Protein AF-A0A3D2IQA7-F1 (afdb_monomer)

Radius of gyration: 21.36 Å; Cα contacts (8 Å, |Δi|>4): 206; chains: 1; bounding box: 47×34×64 Å

Secondary structure (DSSP, 8-state):
--GGGSSTTHHHHHHHHHS-HHHHHHHHHHHHHHHHIIIIIHHHHHHHHHTSPPEEEEEEEEESS-SS--HHHHHHHHHHHHH---EEEEEE--TTTS-HHHHHHHHHHHHHHHTTEEEEEESS--HHHHTS---TTPEEEE--S-SS--S--GGGGTTSTTSPP--

Structure (mmCIF, N/CA/C/O backbone):
data_AF-A0A3D2IQA7-F1
#
_entry.id   AF-A0A3D2IQA7-F1
#
loop_
_atom_site.group_PDB
_atom_site.id
_atom_site.type_symbol
_atom_site.label_atom_id
_atom_site.label_alt_id
_atom_site.label_comp_id
_atom_site.label_asym_id
_atom_site.label_entity_id
_atom_site.label_seq_id
_atom_site.pdbx_PDB_ins_code
_atom_site.Cartn_x
_atom_site.Cartn_y
_atom_site.Cartn_z
_atom_site.occupancy
_atom_site.B_iso_or_equiv
_atom_site.auth_seq_id
_atom_site.auth_comp_id
_atom_site.auth_asym_id
_atom_site.auth_atom_id
_atom_site.pdbx_PDB_model_num
ATOM 1 N N . MET A 1 1 ? 34.517 -9.977 -44.249 1.00 42.88 1 MET A N 1
ATOM 2 C CA . MET A 1 1 ? 33.515 -9.442 -43.294 1.00 42.88 1 MET A CA 1
ATOM 3 C C . MET A 1 1 ? 32.135 -9.260 -43.962 1.00 42.88 1 MET A C 1
ATOM 5 O O . MET A 1 1 ? 31.585 -8.171 -43.942 1.00 42.88 1 MET A O 1
ATOM 9 N N . ASN A 1 2 ? 31.566 -10.303 -44.593 1.00 53.25 2 ASN A N 1
ATOM 10 C CA . ASN A 1 2 ? 30.267 -10.188 -45.295 1.00 53.25 2 ASN A CA 1
ATOM 11 C C . ASN A 1 2 ? 29.445 -11.499 -45.351 1.00 53.25 2 ASN A C 1
ATOM 13 O O . ASN A 1 2 ? 28.488 -11.605 -46.109 1.00 53.25 2 ASN A O 1
ATOM 17 N N . VAL A 1 3 ? 29.804 -12.505 -44.545 1.00 51.97 3 VAL A N 1
ATOM 18 C CA . VAL A 1 3 ? 29.211 -13.858 -44.622 1.00 51.97 3 VAL A CA 1
ATOM 19 C C . VAL A 1 3 ? 27.933 -13.990 -43.771 1.00 51.97 3 VAL A C 1
ATOM 21 O O . VAL A 1 3 ? 27.098 -14.846 -44.024 1.00 51.97 3 VAL A O 1
ATOM 24 N N . LEU A 1 4 ? 27.697 -13.076 -42.822 1.00 53.00 4 LEU A N 1
ATOM 25 C CA . LEU A 1 4 ? 26.551 -13.126 -41.897 1.00 53.00 4 LEU A CA 1
ATOM 26 C C . LEU A 1 4 ? 25.260 -12.465 -42.424 1.00 53.00 4 LEU A C 1
ATOM 28 O O . LEU A 1 4 ? 24.280 -12.364 -41.693 1.00 53.00 4 LEU A O 1
ATOM 32 N N . ARG A 1 5 ? 25.224 -11.985 -43.677 1.00 48.84 5 ARG A N 1
ATOM 33 C CA . ARG A 1 5 ? 24.037 -11.300 -44.236 1.00 48.84 5 ARG A CA 1
ATOM 34 C C . ARG A 1 5 ? 22.976 -12.239 -44.824 1.00 48.84 5 ARG A C 1
ATOM 36 O O . ARG A 1 5 ? 21.884 -11.765 -45.118 1.00 48.84 5 ARG A O 1
ATOM 43 N N . LYS A 1 6 ? 23.278 -13.531 -44.995 1.00 53.28 6 LYS A N 1
ATOM 44 C CA . LYS A 1 6 ? 22.409 -14.505 -45.686 1.00 53.28 6 LYS A CA 1
ATOM 45 C C . LYS A 1 6 ? 21.991 -15.706 -44.827 1.00 53.28 6 LYS A C 1
ATOM 47 O O . LYS A 1 6 ? 21.616 -16.735 -45.373 1.00 53.28 6 LYS A O 1
ATOM 52 N N . THR A 1 7 ? 22.057 -15.608 -43.502 1.00 58.22 7 THR A N 1
ATOM 53 C CA . THR A 1 7 ? 21.568 -16.670 -42.611 1.00 58.22 7 THR A CA 1
ATOM 54 C C . THR A 1 7 ? 20.183 -16.334 -42.043 1.00 58.22 7 THR A C 1
ATOM 56 O O . THR A 1 7 ? 19.923 -15.169 -41.724 1.00 58.22 7 THR A O 1
ATOM 59 N N . PRO A 1 8 ? 19.303 -17.337 -41.842 1.00 58.75 8 PRO A N 1
ATOM 60 C CA . PRO A 1 8 ? 17.987 -17.163 -41.204 1.00 58.75 8 PRO A CA 1
ATOM 61 C C . PRO A 1 8 ? 18.085 -16.628 -39.766 1.00 58.75 8 PRO A C 1
ATOM 63 O O . PRO A 1 8 ? 17.119 -16.130 -39.200 1.00 58.75 8 PRO A O 1
ATOM 66 N N . LEU A 1 9 ? 19.293 -16.633 -39.202 1.00 56.38 9 LEU A N 1
ATOM 67 C CA . LEU A 1 9 ? 19.629 -15.996 -37.940 1.00 56.38 9 LEU A CA 1
ATOM 68 C C . LEU A 1 9 ? 19.545 -14.464 -37.978 1.00 56.38 9 LEU A C 1
ATOM 70 O O . LEU A 1 9 ? 19.656 -13.860 -36.927 1.00 56.38 9 LEU A O 1
ATOM 74 N N . ARG A 1 10 ? 19.349 -13.792 -39.123 1.00 59.50 10 ARG A N 1
ATOM 75 C CA . ARG A 1 10 ? 19.308 -12.317 -39.183 1.00 59.50 10 ARG A CA 1
ATOM 76 C C . ARG A 1 10 ? 18.199 -11.718 -38.309 1.00 59.50 10 ARG A C 1
ATOM 78 O O . ARG A 1 10 ? 18.448 -10.716 -37.642 1.00 59.50 10 ARG A O 1
ATOM 85 N N . GLU A 1 11 ? 17.014 -12.327 -38.265 1.00 58.94 11 GLU A N 1
ATOM 86 C CA . GLU A 1 11 ? 15.911 -11.849 -37.414 1.00 58.94 11 GLU A CA 1
ATOM 87 C C . GLU A 1 11 ? 16.201 -12.007 -35.918 1.00 58.94 11 GLU A C 1
ATOM 89 O O . GLU A 1 11 ? 15.860 -11.136 -35.114 1.00 58.94 11 GLU A O 1
ATOM 94 N N . THR A 1 12 ? 16.888 -13.084 -35.535 1.00 58.47 12 THR A N 1
ATOM 95 C CA . THR A 1 12 ? 17.322 -13.308 -34.152 1.00 58.47 12 THR A CA 1
ATOM 96 C C . THR A 1 12 ? 18.571 -12.495 -33.809 1.00 58.47 12 THR A C 1
ATOM 98 O O . THR A 1 12 ? 18.711 -12.046 -32.676 1.00 58.47 12 THR A O 1
ATOM 101 N N . TRP A 1 13 ? 19.428 -12.185 -34.785 1.00 54.84 13 TRP A N 1
ATOM 102 C CA . TRP A 1 13 ? 20.654 -11.403 -34.609 1.00 54.84 13 TRP A CA 1
ATOM 103 C C . TRP A 1 13 ? 20.357 -9.967 -34.182 1.00 54.84 13 TRP A C 1
ATOM 105 O O . TRP A 1 13 ? 21.006 -9.449 -33.277 1.00 54.84 13 TRP A O 1
ATOM 115 N N . TRP A 1 14 ? 19.335 -9.329 -34.770 1.00 52.22 14 TRP A N 1
ATOM 116 C CA . TRP A 1 14 ? 18.887 -8.008 -34.319 1.00 52.22 14 TRP A CA 1
ATOM 117 C C . TRP A 1 14 ? 18.319 -8.050 -32.899 1.00 52.22 14 TRP A C 1
ATOM 119 O O . TRP A 1 14 ? 18.581 -7.120 -32.145 1.00 52.22 14 TRP A O 1
ATOM 129 N N . LYS A 1 15 ? 17.613 -9.122 -32.503 1.00 54.75 15 LYS A N 1
ATOM 130 C CA . LYS A 1 15 ? 17.103 -9.306 -31.129 1.00 54.75 15 LYS A CA 1
ATOM 131 C C . LYS A 1 15 ? 18.239 -9.488 -30.115 1.00 54.75 15 LYS A C 1
ATOM 133 O O . LYS A 1 15 ? 18.220 -8.844 -29.072 1.00 54.75 15 LYS A O 1
ATOM 138 N N . VAL A 1 16 ? 19.259 -10.276 -30.461 1.00 58.00 16 VAL A N 1
ATOM 139 C CA . VAL A 1 16 ? 20.463 -10.492 -29.636 1.00 58.00 16 VAL A CA 1
ATOM 140 C C . VAL A 1 16 ? 21.311 -9.217 -29.527 1.00 58.00 16 VAL A C 1
ATOM 142 O O . VAL A 1 16 ? 21.883 -8.949 -28.476 1.00 58.00 16 VAL A O 1
ATOM 145 N N . LYS A 1 17 ? 21.360 -8.392 -30.582 1.00 53.59 17 LYS A N 1
ATOM 146 C CA . LYS A 1 17 ? 22.143 -7.145 -30.616 1.00 53.59 17 LYS A CA 1
ATOM 147 C C . LYS A 1 17 ? 21.412 -5.927 -30.027 1.00 53.59 17 LYS A C 1
ATOM 149 O O . LYS A 1 17 ? 22.072 -4.948 -29.690 1.00 53.59 17 LYS A O 1
ATOM 154 N N . LYS A 1 18 ? 20.075 -5.958 -29.903 1.00 55.94 18 LYS A N 1
ATOM 155 C CA . LYS A 1 18 ? 19.269 -4.817 -29.411 1.00 55.94 18 LYS A CA 1
ATOM 156 C C . LYS A 1 18 ? 19.451 -4.538 -27.918 1.00 55.94 18 LYS A C 1
ATOM 158 O O . LYS A 1 18 ? 19.223 -3.413 -27.490 1.00 55.94 18 LYS A O 1
ATOM 163 N N . TYR A 1 19 ? 19.877 -5.533 -27.144 1.00 55.31 19 TYR A N 1
ATOM 164 C CA . TYR A 1 19 ? 20.189 -5.381 -25.728 1.00 55.31 19 TYR A CA 1
ATOM 165 C C . TYR A 1 19 ? 21.601 -5.904 -25.468 1.00 55.31 19 TYR A C 1
ATOM 167 O O . TYR A 1 19 ? 21.844 -7.083 -25.730 1.00 55.31 19 TYR A O 1
ATOM 175 N N . PRO A 1 20 ? 22.527 -5.085 -24.934 1.00 67.44 20 PRO A N 1
ATOM 176 C CA . PRO A 1 20 ? 23.816 -5.580 -24.466 1.00 67.44 20 PRO A CA 1
ATOM 177 C C . PRO A 1 20 ? 23.593 -6.797 -23.556 1.00 67.44 20 PRO A C 1
ATOM 179 O O . PRO A 1 20 ? 22.655 -6.752 -22.755 1.00 67.44 20 PRO A O 1
ATOM 182 N N . PRO A 1 21 ? 24.422 -7.856 -23.615 1.00 73.88 21 PRO A N 1
ATOM 183 C CA . PRO A 1 21 ? 24.268 -9.033 -22.753 1.00 73.88 21 PRO A CA 1
ATOM 184 C C . PRO A 1 21 ? 24.078 -8.657 -21.275 1.00 73.88 21 PRO A C 1
ATOM 186 O O . PRO A 1 21 ? 23.208 -9.188 -20.593 1.00 73.88 21 PRO A O 1
ATOM 189 N N . PHE A 1 22 ? 24.796 -7.627 -20.819 1.00 72.75 22 PHE A N 1
ATOM 190 C CA . PHE A 1 22 ? 24.658 -7.056 -19.482 1.00 72.75 22 PHE A CA 1
ATOM 191 C C . PHE A 1 22 ? 23.259 -6.486 -19.178 1.00 72.75 22 PHE A C 1
ATOM 193 O O . PHE A 1 22 ? 22.733 -6.679 -18.085 1.00 72.75 22 PHE A O 1
ATOM 200 N N . ALA A 1 23 ? 22.622 -5.803 -20.132 1.00 75.94 23 ALA A N 1
ATOM 201 C CA . ALA A 1 23 ? 21.278 -5.257 -19.949 1.00 75.94 23 ALA A CA 1
ATOM 202 C C . ALA A 1 23 ? 20.220 -6.367 -19.845 1.00 75.94 23 ALA A C 1
ATOM 204 O O . ALA A 1 23 ? 19.283 -6.236 -19.059 1.00 75.94 23 ALA A O 1
ATOM 205 N N . GLN A 1 24 ? 20.396 -7.463 -20.593 1.00 77.75 24 GLN A N 1
ATOM 206 C CA . GLN A 1 24 ? 19.525 -8.642 -20.513 1.00 77.75 24 GLN A CA 1
ATOM 207 C C . GLN A 1 24 ? 19.665 -9.336 -19.154 1.00 77.75 24 GLN A C 1
ATOM 209 O O . GLN A 1 24 ? 18.661 -9.625 -18.506 1.00 77.75 24 GLN A O 1
ATOM 214 N N . VAL A 1 25 ? 20.903 -9.518 -18.681 1.00 82.19 25 VAL A N 1
ATOM 215 C CA . VAL A 1 25 ? 21.186 -10.073 -17.348 1.00 82.19 25 VAL A CA 1
ATOM 216 C C . VAL A 1 25 ? 20.596 -9.187 -16.252 1.00 82.19 25 VAL A C 1
ATOM 218 O O . VAL A 1 25 ? 19.897 -9.688 -15.377 1.00 82.19 25 VAL A O 1
ATOM 221 N N . ARG A 1 26 ? 20.788 -7.863 -16.319 1.00 82.56 26 ARG A N 1
ATOM 222 C CA . ARG A 1 26 ? 20.211 -6.923 -15.345 1.00 82.56 26 ARG A CA 1
ATOM 223 C C . ARG A 1 26 ? 18.683 -6.973 -15.327 1.00 82.56 26 ARG A C 1
ATOM 225 O O . ARG A 1 26 ? 18.093 -6.925 -14.254 1.00 82.56 26 ARG A O 1
ATOM 232 N N . HIS A 1 27 ? 18.043 -7.071 -16.493 1.00 81.25 27 HIS A N 1
ATOM 233 C CA . HIS A 1 27 ? 16.591 -7.223 -16.587 1.00 81.25 27 HIS A CA 1
ATOM 234 C C . HIS A 1 27 ? 16.122 -8.533 -15.940 1.00 81.25 27 HIS A C 1
ATOM 236 O O . HIS A 1 27 ? 15.197 -8.523 -15.132 1.00 81.25 27 HIS A O 1
ATOM 242 N N . PHE A 1 28 ? 16.792 -9.647 -16.246 1.00 85.50 28 PHE A N 1
ATOM 243 C CA . PHE A 1 28 ? 16.491 -10.954 -15.664 1.00 85.50 28 PHE A CA 1
ATOM 244 C C . PHE A 1 28 ? 16.652 -10.962 -14.136 1.00 85.50 28 PHE A C 1
ATOM 246 O O . PHE A 1 28 ? 15.723 -11.338 -13.423 1.00 85.50 28 PHE A O 1
ATOM 253 N N . LEU A 1 29 ? 17.783 -10.464 -13.625 1.00 88.38 29 LEU A N 1
ATOM 254 C CA . LEU A 1 29 ? 18.028 -10.328 -12.186 1.00 88.38 29 LEU A CA 1
ATOM 255 C C . LEU A 1 29 ? 17.018 -9.386 -11.523 1.00 88.38 29 LEU A C 1
ATOM 257 O O . LEU A 1 29 ? 16.528 -9.673 -10.435 1.00 88.38 29 LEU A O 1
ATOM 261 N N . GLY A 1 30 ? 16.658 -8.290 -12.195 1.00 88.38 30 GLY A N 1
ATOM 262 C CA . GLY A 1 30 ? 15.613 -7.379 -11.740 1.00 88.38 30 GLY A CA 1
ATOM 263 C C . GLY A 1 30 ? 14.251 -8.063 -11.614 1.00 88.38 30 GLY A C 1
ATOM 264 O O . GLY A 1 30 ? 13.543 -7.809 -10.643 1.00 88.38 30 GLY A O 1
ATOM 265 N N . GLY A 1 31 ? 13.910 -8.956 -12.548 1.00 89.81 31 GLY A N 1
ATOM 266 C CA . GLY A 1 31 ? 12.698 -9.774 -12.490 1.00 89.81 31 GLY A CA 1
ATOM 267 C C . GLY A 1 31 ? 12.704 -10.761 -11.321 1.00 89.81 31 GLY A C 1
ATOM 268 O O . GLY A 1 31 ? 11.716 -10.840 -10.597 1.00 89.81 31 GLY A O 1
ATOM 269 N N . ILE A 1 32 ? 13.827 -11.450 -11.083 1.00 92.94 32 ILE A N 1
ATOM 270 C CA . ILE A 1 32 ? 13.991 -12.335 -9.915 1.00 92.94 32 ILE A CA 1
ATOM 271 C C . ILE A 1 32 ? 13.839 -11.545 -8.614 1.00 92.94 32 ILE A C 1
ATOM 273 O O . ILE A 1 32 ? 13.133 -11.986 -7.712 1.00 92.94 32 ILE A O 1
ATOM 277 N N . HIS A 1 33 ? 14.476 -10.375 -8.525 1.00 93.50 33 HIS A N 1
ATOM 278 C CA . HIS A 1 33 ? 14.374 -9.501 -7.359 1.00 93.50 33 HIS A CA 1
ATOM 279 C C . HIS A 1 33 ? 12.927 -9.098 -7.084 1.00 93.50 33 HIS A C 1
ATOM 281 O O . HIS A 1 33 ? 12.453 -9.273 -5.971 1.00 93.50 33 HIS A O 1
ATOM 287 N N . GLN A 1 34 ? 12.207 -8.608 -8.099 1.00 92.75 34 GLN A N 1
ATOM 288 C CA . GLN A 1 34 ? 10.797 -8.236 -7.948 1.00 92.75 34 GLN A CA 1
ATOM 289 C C . GLN A 1 34 ? 9.943 -9.429 -7.520 1.00 92.75 34 GLN A C 1
ATOM 291 O O . GLN A 1 34 ? 9.127 -9.283 -6.619 1.00 92.75 34 GLN A O 1
ATOM 296 N N . ARG A 1 35 ? 10.166 -10.609 -8.107 1.00 94.38 35 ARG A N 1
ATOM 297 C CA . ARG A 1 35 ? 9.451 -11.822 -7.712 1.00 94.38 35 ARG A CA 1
ATOM 298 C C . ARG A 1 35 ? 9.640 -12.124 -6.230 1.00 94.38 35 ARG A C 1
ATOM 300 O O . ARG A 1 35 ? 8.661 -12.171 -5.504 1.00 94.38 35 ARG A O 1
ATOM 307 N N . LYS A 1 36 ? 10.890 -12.231 -5.773 1.00 96.00 36 LYS A N 1
ATOM 308 C CA . LYS A 1 36 ? 11.199 -12.476 -4.356 1.00 96.00 36 LYS A CA 1
ATOM 309 C C . LYS A 1 36 ? 10.597 -11.413 -3.442 1.00 96.00 36 LYS A C 1
ATOM 311 O O . LYS A 1 36 ? 10.104 -11.725 -2.368 1.00 96.00 36 LYS A O 1
ATOM 316 N N . LEU A 1 37 ? 10.622 -10.155 -3.872 1.00 96.56 37 LEU A N 1
ATOM 317 C CA . LEU A 1 37 ? 10.078 -9.040 -3.107 1.00 96.56 37 LEU A CA 1
ATOM 318 C C . LEU A 1 37 ? 8.567 -9.193 -2.861 1.00 96.56 37 LEU A C 1
ATOM 320 O O . LEU A 1 37 ? 8.116 -9.076 -1.725 1.00 96.56 37 LEU A O 1
ATOM 324 N N . PHE A 1 38 ? 7.800 -9.453 -3.924 1.00 96.69 38 PHE A N 1
ATOM 325 C CA . PHE A 1 38 ? 6.336 -9.472 -3.877 1.00 96.69 38 PHE A CA 1
ATOM 326 C C . PHE A 1 38 ? 5.745 -10.842 -3.527 1.00 96.69 38 PHE A C 1
ATOM 328 O O . PHE A 1 38 ? 4.685 -10.885 -2.922 1.00 96.69 38 PHE A O 1
ATOM 335 N N . GLU A 1 39 ? 6.394 -11.949 -3.879 1.00 96.62 39 GLU A N 1
ATOM 336 C CA . GLU A 1 39 ? 5.869 -13.299 -3.619 1.00 96.62 39 GLU A CA 1
ATOM 337 C C . GLU A 1 39 ? 6.356 -13.878 -2.283 1.00 96.62 39 GLU A C 1
ATOM 339 O O . GLU A 1 39 ? 5.684 -14.740 -1.727 1.00 96.62 39 GLU A O 1
ATOM 344 N N . GLU A 1 40 ? 7.488 -13.401 -1.750 1.00 96.38 40 GLU A N 1
ATOM 345 C CA . GLU A 1 40 ? 8.081 -13.929 -0.512 1.00 96.38 40 GLU A CA 1
ATOM 346 C C . GLU A 1 40 ? 8.218 -12.828 0.551 1.00 96.38 40 GLU A C 1
ATOM 348 O O . GLU A 1 40 ? 7.560 -12.864 1.586 1.00 96.38 40 GLU A O 1
ATOM 353 N N . TRP A 1 41 ? 9.020 -11.788 0.296 1.00 97.56 41 TRP A N 1
ATOM 354 C CA . TRP A 1 41 ? 9.468 -10.878 1.357 1.00 97.56 41 TRP A CA 1
ATOM 355 C C . TRP A 1 41 ? 8.356 -10.021 1.975 1.00 97.56 41 TRP A C 1
ATOM 357 O O . TRP A 1 41 ? 8.246 -9.957 3.201 1.00 97.56 41 TRP A O 1
ATOM 367 N N . TYR A 1 42 ? 7.530 -9.352 1.163 1.00 98.31 42 TYR A N 1
ATOM 368 C CA . TYR A 1 42 ? 6.408 -8.569 1.691 1.00 98.31 42 TYR A CA 1
ATOM 369 C C . TYR A 1 42 ? 5.333 -9.439 2.351 1.00 98.31 42 TYR A C 1
ATOM 371 O O . TYR A 1 42 ? 4.948 -9.101 3.476 1.00 98.31 42 TYR A O 1
ATOM 379 N N . PRO A 1 43 ? 4.880 -10.553 1.737 1.00 98.00 43 PRO A N 1
ATOM 380 C CA . PRO A 1 43 ? 3.979 -11.489 2.403 1.00 98.00 43 PRO A CA 1
ATOM 381 C C . PRO A 1 43 ? 4.526 -12.019 3.732 1.00 98.00 43 PRO A C 1
ATOM 383 O O . PRO A 1 43 ? 3.792 -12.023 4.716 1.00 98.00 43 PRO A O 1
ATOM 386 N N . ASP A 1 44 ? 5.810 -12.383 3.806 1.00 97.50 44 ASP A N 1
ATOM 387 C CA . ASP A 1 44 ? 6.434 -12.892 5.034 1.00 97.50 44 ASP A CA 1
ATOM 388 C C . ASP A 1 44 ? 6.450 -11.848 6.156 1.00 97.50 44 ASP A C 1
ATOM 390 O O . ASP A 1 44 ? 6.201 -12.164 7.321 1.00 97.50 44 ASP A O 1
ATOM 394 N N . ILE A 1 45 ? 6.758 -10.590 5.827 1.00 97.81 45 ILE A N 1
ATOM 395 C CA . ILE A 1 45 ? 6.745 -9.493 6.803 1.00 97.81 45 ILE A CA 1
ATOM 396 C C . ILE A 1 45 ? 5.321 -9.226 7.293 1.00 97.81 45 ILE A C 1
ATOM 398 O O . ILE A 1 45 ? 5.109 -9.073 8.499 1.00 97.81 45 ILE A O 1
ATOM 402 N N . TYR A 1 46 ? 4.356 -9.200 6.371 1.00 98.38 46 TYR A N 1
ATOM 403 C CA . TYR A 1 46 ? 2.941 -9.054 6.696 1.00 98.38 46 TYR A CA 1
ATOM 404 C C . TYR A 1 46 ? 2.463 -10.183 7.612 1.00 98.38 46 TYR A C 1
ATOM 406 O O . TYR A 1 46 ? 1.888 -9.904 8.663 1.00 98.38 46 TYR A O 1
ATOM 414 N N . ALA A 1 47 ? 2.781 -11.437 7.274 1.00 97.00 47 ALA A N 1
ATOM 415 C CA . ALA A 1 47 ? 2.364 -12.629 8.010 1.00 97.00 47 ALA A CA 1
ATOM 416 C C . ALA A 1 47 ? 2.792 -12.600 9.486 1.00 97.00 47 ALA A C 1
ATOM 418 O O . ALA A 1 47 ? 2.043 -13.037 10.360 1.00 97.00 47 ALA A O 1
ATOM 419 N N . ARG A 1 48 ? 3.975 -12.040 9.782 1.00 94.88 48 ARG 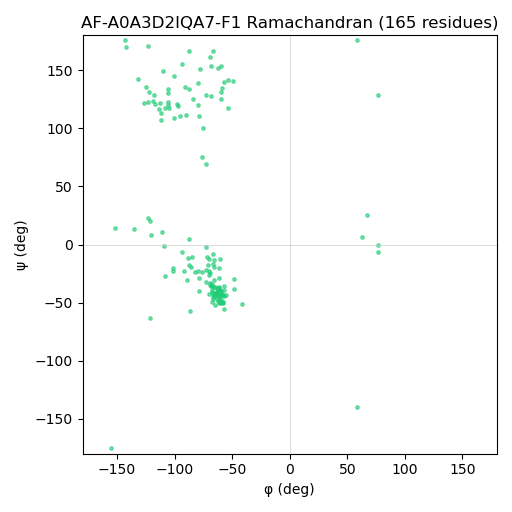A N 1
ATOM 420 C CA . ARG A 1 48 ? 4.474 -11.889 11.162 1.00 94.88 48 ARG A CA 1
ATOM 421 C C . ARG A 1 48 ? 3.638 -10.936 12.013 1.00 94.88 48 ARG A C 1
ATOM 423 O O . ARG A 1 48 ? 3.600 -11.113 13.222 1.00 94.88 48 ARG A O 1
ATOM 430 N N . HIS A 1 49 ? 3.015 -9.928 11.404 1.00 92.00 49 HIS A N 1
ATOM 431 C CA . HIS A 1 49 ? 2.206 -8.934 12.120 1.00 92.00 49 HIS A CA 1
ATOM 432 C C . HIS A 1 49 ? 0.705 -9.202 11.996 1.00 92.00 49 HIS A C 1
ATOM 434 O O . HIS A 1 49 ? -0.065 -8.793 12.858 1.00 92.00 49 HIS A O 1
ATOM 440 N N . SER A 1 50 ? 0.262 -9.928 10.969 1.00 94.62 50 SER A N 1
ATOM 441 C CA . SER A 1 50 ? -1.143 -10.316 10.819 1.00 94.62 50 SER A CA 1
ATOM 442 C C . SER A 1 50 ? -1.593 -11.391 11.808 1.00 94.62 50 SER A C 1
ATOM 444 O O . SER A 1 50 ? -2.793 -11.639 11.919 1.00 94.62 50 SER A O 1
ATOM 446 N N . SER A 1 51 ? -0.660 -12.018 12.536 1.00 92.12 51 SER A N 1
ATOM 447 C CA . SER A 1 51 ? -0.969 -12.865 13.693 1.00 92.12 51 SER A CA 1
ATOM 448 C C . SER A 1 51 ? -1.448 -12.071 14.911 1.00 92.12 51 SER A C 1
ATOM 450 O O . SER A 1 51 ? -2.033 -12.651 15.823 1.00 92.12 51 SER A O 1
ATOM 452 N N . GLU A 1 52 ? -1.204 -10.759 14.950 1.00 94.50 52 GLU A N 1
ATOM 453 C CA . GLU A 1 52 ? -1.726 -9.888 15.999 1.00 94.50 52 GLU A CA 1
ATOM 454 C C . GLU A 1 52 ? -3.207 -9.548 15.748 1.00 94.50 52 GLU A C 1
ATOM 456 O O . GLU A 1 52 ? -3.641 -9.463 14.589 1.00 94.50 52 GLU A O 1
ATOM 461 N N . PRO A 1 53 ? -4.002 -9.299 16.806 1.00 97.06 53 PRO A N 1
ATOM 462 C CA . PRO A 1 53 ? -5.367 -8.810 16.652 1.00 97.06 53 PRO A CA 1
ATOM 463 C C . PRO A 1 53 ? -5.426 -7.544 15.792 1.00 97.06 53 PRO A C 1
ATOM 465 O O . PRO A 1 53 ? -4.565 -6.672 15.888 1.00 97.06 53 PRO A O 1
ATOM 468 N N . VAL A 1 54 ? -6.455 -7.433 14.950 1.00 97.94 54 VAL A N 1
ATOM 469 C CA . VAL A 1 54 ? -6.724 -6.203 14.192 1.00 97.94 54 VAL A CA 1
ATOM 470 C C . VAL A 1 5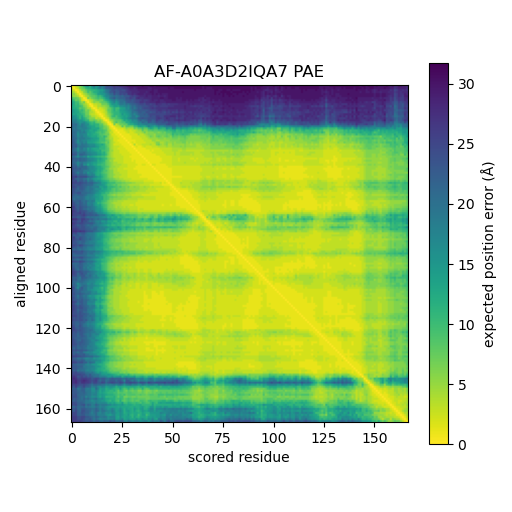4 ? -6.950 -5.056 15.179 1.00 97.94 54 VAL A C 1
ATOM 472 O O . VAL A 1 54 ? -7.848 -5.145 16.016 1.00 97.94 54 VAL A O 1
ATOM 475 N N . ASP A 1 55 ? -6.196 -3.967 15.052 1.00 98.00 55 ASP A N 1
ATOM 476 C CA . ASP A 1 55 ? -6.461 -2.733 15.786 1.00 98.00 55 ASP A CA 1
ATOM 477 C C . ASP A 1 55 ? -7.616 -1.978 15.102 1.00 98.00 55 ASP A C 1
ATOM 479 O O . ASP A 1 55 ? -7.422 -1.443 14.001 1.00 98.00 55 ASP A O 1
ATOM 483 N N . PRO A 1 56 ? -8.810 -1.897 15.729 1.00 97.88 56 PRO A N 1
ATOM 484 C CA . PRO A 1 56 ? -9.991 -1.278 15.131 1.00 97.88 56 PRO A CA 1
ATOM 485 C C . PRO A 1 56 ? -9.847 0.232 14.895 1.00 97.88 56 PRO A C 1
ATOM 487 O O . PRO A 1 56 ? -10.663 0.801 14.168 1.00 97.88 56 PRO A O 1
ATOM 490 N N . TYR A 1 57 ? -8.837 0.878 15.481 1.00 98.06 57 TYR A N 1
ATOM 491 C CA . TYR A 1 57 ? -8.595 2.316 15.383 1.00 98.06 57 TYR A CA 1
ATOM 492 C C . TYR A 1 57 ? -7.375 2.667 14.529 1.00 98.06 57 TYR A C 1
ATOM 494 O O . TYR A 1 57 ? -7.088 3.849 14.321 1.00 98.06 57 TYR A O 1
ATOM 502 N N . LYS A 1 58 ? -6.664 1.673 13.992 1.00 98.44 58 LYS A N 1
ATOM 503 C CA . LYS A 1 58 ? -5.502 1.910 13.139 1.00 98.44 58 LYS A CA 1
ATOM 504 C C . LYS A 1 58 ? -5.900 2.155 11.687 1.00 98.44 58 LYS A C 1
ATOM 506 O O . LYS A 1 58 ? -6.560 1.326 11.050 1.00 98.44 58 LYS A O 1
ATOM 511 N N . VAL A 1 59 ? -5.435 3.284 11.159 1.00 98.44 59 VAL A N 1
ATOM 512 C CA . VAL A 1 59 ? -5.608 3.703 9.766 1.00 98.44 59 VAL A CA 1
ATOM 513 C C . VAL A 1 59 ? -4.239 3.830 9.108 1.00 98.44 59 VAL A C 1
ATOM 515 O O . VAL A 1 59 ? -3.404 4.610 9.558 1.00 98.44 59 VAL A O 1
ATOM 518 N N . VAL A 1 60 ? -4.025 3.111 8.009 1.00 98.19 60 VAL A N 1
ATOM 519 C CA . VAL A 1 60 ? -2.826 3.221 7.171 1.00 98.19 60 VAL A CA 1
ATOM 520 C C . VAL A 1 60 ? -3.184 3.960 5.885 1.00 98.19 60 VAL A C 1
ATOM 522 O O . VAL A 1 60 ? -4.032 3.509 5.124 1.00 98.19 60 VAL A O 1
ATOM 525 N N . MET A 1 61 ? -2.536 5.092 5.622 1.00 96.81 61 MET A N 1
ATOM 526 C CA . MET A 1 61 ? -2.663 5.867 4.385 1.00 96.81 61 MET A CA 1
ATOM 527 C C . MET A 1 61 ? -1.419 5.679 3.514 1.00 96.81 61 MET A C 1
ATOM 529 O O . MET A 1 61 ? -0.299 5.791 4.011 1.00 96.81 61 MET A O 1
ATOM 533 N N . ILE A 1 62 ? -1.605 5.426 2.216 1.00 95.75 62 ILE A N 1
ATOM 534 C CA . ILE A 1 62 ? -0.514 5.127 1.275 1.00 95.75 62 ILE A CA 1
ATOM 535 C C . ILE A 1 62 ? -0.365 6.237 0.228 1.00 95.75 62 ILE A C 1
ATOM 537 O O . ILE A 1 62 ? -1.249 6.431 -0.606 1.00 95.75 62 ILE A O 1
ATOM 541 N N . GLU A 1 63 ? 0.785 6.909 0.233 1.00 92.38 63 GLU A N 1
ATOM 542 C CA . GLU A 1 63 ? 1.216 7.863 -0.792 1.00 92.38 63 GLU A CA 1
ATOM 543 C C . GLU A 1 63 ? 2.357 7.261 -1.616 1.00 92.38 63 GLU A C 1
ATOM 545 O O . GLU A 1 63 ? 3.438 6.948 -1.116 1.00 92.38 63 GLU A O 1
ATOM 550 N N . ASN A 1 64 ? 2.123 7.082 -2.909 1.00 88.12 64 ASN A N 1
ATOM 551 C CA . ASN A 1 64 ? 3.003 6.288 -3.762 1.00 88.12 64 ASN A CA 1
ATOM 552 C C . ASN A 1 64 ? 4.153 7.133 -4.320 1.00 88.12 64 ASN A C 1
ATOM 554 O O . ASN A 1 64 ? 5.318 6.802 -4.118 1.00 88.12 64 ASN A O 1
ATOM 558 N N . ALA A 1 65 ? 3.828 8.223 -5.021 1.00 83.50 65 ALA A N 1
ATOM 559 C CA . ALA A 1 65 ? 4.782 9.027 -5.793 1.00 83.50 65 ALA A CA 1
ATOM 560 C C . ALA A 1 65 ? 4.806 10.510 -5.380 1.00 83.50 65 ALA A C 1
ATOM 562 O O . ALA A 1 65 ? 5.199 11.372 -6.165 1.00 83.50 65 ALA A O 1
ATOM 563 N N . VAL A 1 66 ? 4.381 10.823 -4.153 1.00 81.69 66 VAL A N 1
ATOM 564 C CA . VAL A 1 66 ? 4.364 12.190 -3.616 1.00 81.69 66 VAL A CA 1
ATOM 565 C C . VAL A 1 66 ? 5.149 12.233 -2.307 1.00 81.69 66 VAL A C 1
ATOM 567 O O . VAL A 1 66 ? 5.001 11.369 -1.444 1.00 81.69 66 VAL A O 1
ATOM 570 N N . SER A 1 67 ? 5.982 13.262 -2.147 1.00 77.31 67 SER A N 1
ATOM 571 C CA . SER A 1 67 ? 6.806 13.492 -0.949 1.00 77.31 67 SER A CA 1
ATOM 572 C C . SER A 1 67 ? 6.013 13.964 0.277 1.00 77.31 67 SER A C 1
ATOM 574 O O . SER A 1 67 ? 6.581 14.165 1.345 1.00 77.31 67 SER A O 1
ATOM 576 N N . GLY A 1 68 ? 4.705 14.157 0.135 1.00 84.94 68 GLY A N 1
ATOM 577 C CA . GLY A 1 68 ? 3.808 14.596 1.189 1.00 84.94 68 GLY A CA 1
ATOM 578 C C . GLY A 1 68 ? 2.384 14.153 0.896 1.00 84.94 68 GLY A C 1
ATOM 579 O O . GLY A 1 68 ? 2.128 13.430 -0.062 1.00 84.94 68 GLY A O 1
ATOM 580 N N . LEU A 1 69 ? 1.452 14.587 1.737 1.00 86.25 69 LEU A N 1
ATOM 581 C CA . LEU A 1 69 ? 0.061 14.169 1.633 1.00 86.25 69 LEU A CA 1
ATOM 582 C C . LEU A 1 69 ? -0.622 14.838 0.428 1.00 86.25 69 LEU A C 1
ATOM 584 O O . LEU A 1 69 ? -0.557 16.066 0.286 1.00 86.25 69 LEU A O 1
ATOM 588 N N . SER A 1 70 ? -1.273 14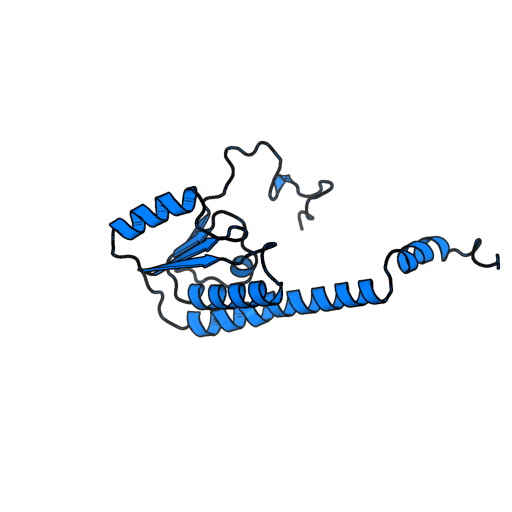.053 -0.425 1.00 84.81 70 SER A N 1
ATOM 589 C CA . SER A 1 70 ? -2.058 14.510 -1.576 1.00 84.81 70 SER A CA 1
ATOM 590 C C . SER A 1 70 ? -3.333 15.236 -1.133 1.00 84.81 70 SER A C 1
ATOM 592 O O . SER A 1 70 ? -3.783 15.114 0.008 1.00 84.81 70 SER A O 1
ATOM 594 N N . SER A 1 71 ? -3.933 16.032 -2.026 1.00 80.94 71 SER A N 1
ATOM 595 C CA . SER A 1 71 ? -5.111 16.843 -1.675 1.00 80.94 71 SER A CA 1
ATOM 596 C C . SER A 1 71 ? -6.297 16.021 -1.137 1.00 80.94 71 SER A C 1
ATOM 598 O O . SER A 1 71 ? -6.861 16.445 -0.127 1.00 80.94 71 SER A O 1
ATOM 600 N N . PRO A 1 72 ? -6.676 14.866 -1.727 1.00 80.62 72 PRO A N 1
ATOM 601 C CA . PRO A 1 72 ? -7.746 14.031 -1.175 1.00 80.62 72 PRO A CA 1
ATOM 602 C C . PRO A 1 72 ? -7.406 13.499 0.220 1.00 80.62 72 PRO A C 1
ATOM 604 O O . PRO A 1 72 ? -8.240 13.525 1.123 1.00 80.62 72 PRO A O 1
ATOM 607 N N . PHE A 1 73 ? -6.155 13.081 0.425 1.00 89.12 73 PHE A N 1
ATOM 608 C CA . PHE A 1 73 ? -5.715 12.556 1.711 1.00 89.12 73 PHE A CA 1
ATOM 609 C C . PHE A 1 73 ? -5.654 13.630 2.792 1.00 89.12 73 PHE A C 1
ATOM 611 O O . PHE A 1 73 ? -5.987 13.337 3.932 1.00 89.12 73 PHE A O 1
ATOM 618 N N . ARG A 1 74 ? -5.289 14.878 2.466 1.00 91.75 74 ARG A N 1
ATOM 619 C CA . ARG A 1 74 ? -5.260 15.980 3.446 1.00 91.75 74 ARG A CA 1
ATOM 620 C C . ARG A 1 74 ? -6.611 16.229 4.095 1.00 91.75 74 ARG A C 1
ATOM 622 O O . ARG A 1 74 ? -6.653 16.446 5.302 1.00 91.75 74 ARG A O 1
ATOM 629 N N . LEU A 1 75 ? -7.687 16.201 3.310 1.00 90.69 75 LEU A N 1
ATOM 630 C CA . LEU A 1 75 ? -9.041 16.395 3.829 1.00 90.69 75 LEU A CA 1
ATOM 631 C C . LEU A 1 75 ? -9.417 15.257 4.779 1.00 90.69 75 LEU A C 1
ATOM 633 O O . LEU A 1 75 ? -9.736 15.503 5.938 1.00 90.69 75 LEU A O 1
ATOM 637 N N . LEU A 1 76 ? -9.261 14.013 4.322 1.00 92.69 76 LEU A N 1
ATOM 638 C CA . LEU A 1 76 ? -9.598 12.842 5.126 1.00 92.69 76 LEU A CA 1
ATOM 639 C C . LEU A 1 76 ? -8.735 12.729 6.390 1.00 92.69 76 LEU A C 1
ATOM 641 O O . LEU A 1 76 ? -9.245 12.463 7.473 1.00 92.69 76 LEU A O 1
ATOM 645 N N . TYR A 1 77 ? -7.432 12.976 6.272 1.00 94.69 77 TYR A N 1
ATOM 646 C CA . TYR A 1 77 ? -6.503 12.999 7.399 1.00 94.69 77 TYR A CA 1
ATOM 647 C C . TYR A 1 77 ? -6.906 14.051 8.430 1.00 94.69 77 TYR A C 1
ATOM 649 O O . TYR A 1 77 ? -6.872 13.777 9.625 1.00 94.69 77 TYR A O 1
ATOM 657 N N . HIS A 1 78 ? -7.303 15.248 7.989 1.00 95.06 78 HIS A N 1
ATOM 658 C CA . HIS A 1 78 ? -7.743 16.309 8.890 1.00 95.06 78 HIS A CA 1
ATOM 659 C C . HIS A 1 78 ? -8.994 15.900 9.673 1.00 95.06 78 HIS A C 1
ATOM 661 O O . HIS A 1 78 ? -9.035 16.100 10.887 1.00 95.06 78 HIS A O 1
ATOM 667 N N . ASP A 1 79 ? -9.978 15.297 9.010 1.00 94.62 79 ASP A N 1
ATOM 668 C CA . ASP A 1 79 ? -11.223 14.885 9.659 1.00 94.62 79 ASP A CA 1
ATOM 669 C C . ASP A 1 79 ? -11.012 13.702 10.614 1.00 94.62 79 ASP A C 1
ATOM 671 O O . ASP A 1 79 ? -11.475 13.746 11.754 1.00 94.62 79 ASP A O 1
ATOM 675 N N . LEU A 1 80 ? -10.219 12.698 10.222 1.00 95.19 80 LEU A N 1
ATOM 676 C CA . LEU A 1 80 ? -9.846 11.587 11.109 1.00 95.19 80 LEU A CA 1
ATOM 677 C C . LEU A 1 80 ? -9.041 12.068 12.324 1.00 95.19 80 LEU A C 1
ATOM 679 O O . LEU A 1 80 ? -9.240 11.593 13.441 1.00 95.19 80 LEU A O 1
ATOM 683 N N . LYS A 1 81 ? -8.148 13.043 12.122 1.00 95.31 81 LYS A N 1
ATOM 684 C CA . LYS A 1 81 ? -7.347 13.623 13.204 1.00 95.31 81 LYS A CA 1
ATOM 685 C C . LYS A 1 81 ? -8.191 14.458 14.168 1.00 95.31 81 LYS A C 1
ATOM 687 O O . LYS A 1 81 ? -7.890 14.474 15.356 1.00 95.31 81 LYS A O 1
ATOM 692 N N . LYS A 1 82 ? -9.235 15.132 13.675 1.00 96.75 82 LYS A N 1
ATOM 693 C CA . LYS A 1 82 ? -10.217 15.849 14.506 1.00 96.75 82 LYS A CA 1
ATOM 694 C C . LYS A 1 82 ? -11.076 14.907 15.346 1.00 96.75 82 LYS A C 1
ATOM 696 O O . LYS 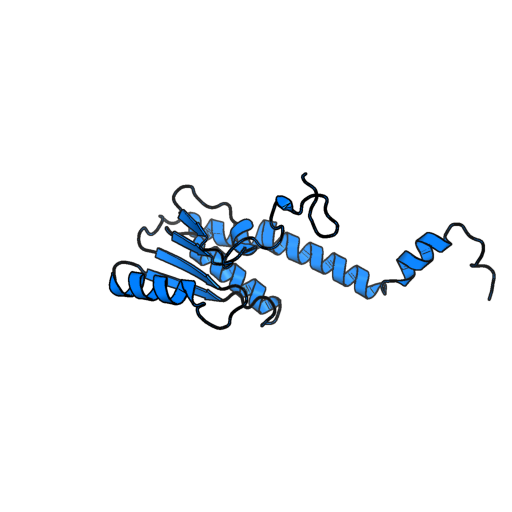A 1 82 ? -11.364 15.247 16.486 1.00 96.75 82 LYS A O 1
ATOM 701 N N . ASP A 1 83 ? -11.483 13.760 14.795 1.00 95.12 83 ASP A N 1
ATOM 702 C CA . ASP A 1 83 ? -12.228 12.732 15.542 1.00 95.12 83 ASP A CA 1
ATOM 703 C C . ASP A 1 83 ? -11.403 12.191 16.725 1.00 95.12 83 ASP A C 1
ATOM 705 O O . ASP A 1 83 ? -11.940 11.948 17.803 1.00 95.12 83 ASP A O 1
ATOM 709 N N . GLY A 1 84 ? -10.084 12.062 16.547 1.00 94.50 84 GLY A N 1
ATOM 710 C CA . GLY A 1 84 ? -9.133 11.806 17.631 1.00 94.50 84 GLY A CA 1
ATOM 711 C C . GLY A 1 84 ? -9.100 10.366 18.148 1.00 94.50 84 GLY A C 1
ATOM 712 O O . GLY A 1 84 ? -8.216 10.037 18.935 1.00 94.50 84 GLY A O 1
ATOM 713 N N . ARG A 1 85 ? -10.006 9.487 17.696 1.00 96.75 85 ARG A N 1
ATOM 714 C CA . ARG A 1 85 ? -9.994 8.062 18.071 1.00 96.75 85 ARG A CA 1
ATOM 715 C C . ARG A 1 85 ? -9.018 7.233 17.247 1.00 96.75 85 ARG A C 1
ATOM 717 O O . ARG A 1 85 ? -8.617 6.167 17.696 1.00 96.75 85 ARG A O 1
ATOM 724 N N . PHE A 1 86 ? -8.667 7.690 16.047 1.00 97.81 86 PHE A N 1
ATOM 725 C CA . PHE A 1 86 ? -7.852 6.925 15.108 1.00 97.81 86 PHE A CA 1
ATOM 726 C C . PHE A 1 86 ? -6.357 7.198 15.267 1.00 97.81 86 PHE A C 1
ATOM 728 O O . PHE A 1 86 ? -5.916 8.349 15.294 1.00 97.81 86 PHE A O 1
ATOM 735 N N . THR A 1 87 ? -5.568 6.126 15.247 1.00 98.00 87 THR A N 1
ATOM 736 C CA . THR A 1 87 ? -4.116 6.195 15.074 1.00 98.00 87 THR A CA 1
ATOM 737 C C . THR A 1 87 ? -3.811 6.125 13.582 1.00 98.00 87 THR A C 1
ATOM 739 O O . THR A 1 87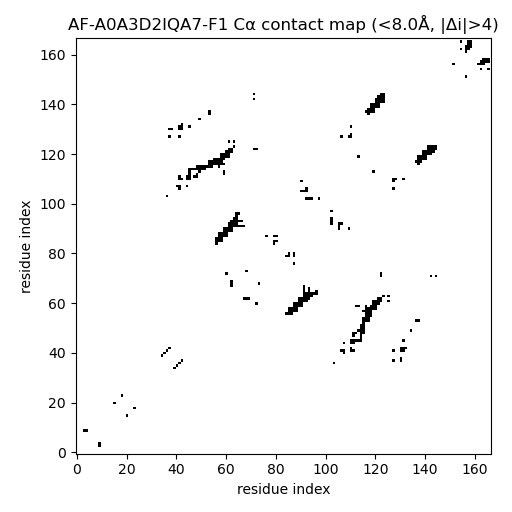 ? -4.050 5.103 12.937 1.00 98.00 87 THR A O 1
ATOM 742 N N . ILE A 1 88 ? -3.321 7.230 13.014 1.00 97.88 88 ILE A N 1
ATOM 743 C CA . ILE A 1 88 ? -3.130 7.378 11.565 1.00 97.88 88 ILE A CA 1
ATOM 744 C C . ILE A 1 88 ? -1.646 7.266 11.223 1.00 97.88 88 ILE A C 1
ATOM 746 O O . ILE A 1 88 ? -0.844 8.107 11.632 1.00 97.88 88 ILE A O 1
ATOM 750 N N . HIS A 1 89 ? -1.291 6.260 10.433 1.00 97.69 89 HIS A N 1
ATOM 751 C CA . HIS A 1 89 ? 0.047 6.062 9.889 1.00 97.69 89 HIS A CA 1
ATOM 752 C C . HIS A 1 89 ? 0.048 6.414 8.402 1.00 97.69 89 HIS A C 1
ATOM 754 O O . HIS A 1 89 ? -0.802 5.947 7.647 1.00 97.69 89 HIS A O 1
ATOM 760 N N . VAL A 1 90 ? 1.000 7.237 7.967 1.00 96.44 90 VAL A N 1
ATOM 761 C CA . VAL A 1 90 ? 1.146 7.623 6.557 1.00 96.44 90 VAL A CA 1
ATOM 762 C C . VAL A 1 90 ? 2.441 7.029 6.020 1.00 96.44 90 VAL A C 1
ATOM 764 O O . VAL A 1 90 ? 3.517 7.312 6.545 1.00 96.44 90 VAL A O 1
ATOM 767 N N . HIS A 1 91 ? 2.341 6.223 4.964 1.00 96.81 91 HIS A N 1
ATOM 768 C CA . HIS A 1 91 ? 3.487 5.624 4.283 1.00 96.81 91 HIS A CA 1
ATOM 769 C C . HIS A 1 91 ? 3.730 6.308 2.948 1.00 96.81 91 HIS A C 1
ATOM 771 O O . HIS A 1 91 ? 2.861 6.311 2.079 1.00 96.81 91 HIS A O 1
ATOM 777 N N . HIS A 1 92 ? 4.940 6.836 2.778 1.00 95.19 92 HIS A N 1
ATOM 778 C CA . HIS A 1 92 ? 5.425 7.376 1.514 1.00 95.19 92 HIS A CA 1
ATOM 779 C C . HIS A 1 92 ? 6.328 6.340 0.843 1.00 95.19 92 HIS A C 1
ATOM 781 O O . HIS A 1 92 ? 7.446 6.107 1.302 1.00 95.19 92 HIS A O 1
ATOM 787 N N . LEU A 1 93 ? 5.870 5.716 -0.245 1.00 94.44 93 LEU A N 1
ATOM 788 C CA . LEU A 1 93 ? 6.676 4.711 -0.950 1.00 94.44 93 LEU A CA 1
ATOM 789 C C . LEU A 1 93 ? 7.778 5.346 -1.809 1.00 94.44 93 LEU A C 1
ATOM 791 O O . LEU A 1 93 ? 8.797 4.711 -2.059 1.00 94.44 93 LEU A O 1
ATOM 795 N N . GLY A 1 94 ? 7.612 6.605 -2.226 1.00 92.31 94 GLY A N 1
ATOM 796 C CA . GLY A 1 94 ? 8.620 7.352 -2.987 1.00 92.31 94 GLY A CA 1
ATOM 797 C C . GLY A 1 94 ? 8.866 6.801 -4.394 1.00 92.31 94 GLY A C 1
ATOM 798 O O . GLY A 1 94 ? 9.942 6.985 -4.960 1.00 92.31 94 GLY A O 1
ATOM 799 N N . LYS A 1 95 ? 7.884 6.117 -4.985 1.00 89.56 95 LYS A N 1
ATOM 800 C CA . LYS A 1 95 ? 7.977 5.519 -6.318 1.00 89.56 95 LYS A CA 1
ATOM 801 C C . LYS A 1 95 ? 8.416 6.560 -7.352 1.00 89.56 95 LYS A C 1
ATOM 803 O O . LYS A 1 95 ? 7.717 7.537 -7.601 1.00 89.56 95 LYS A O 1
ATOM 808 N N . GLY A 1 96 ? 9.580 6.332 -7.961 1.00 89.38 96 GLY A N 1
ATOM 809 C CA . GLY A 1 96 ? 10.174 7.237 -8.952 1.00 89.38 96 GLY A CA 1
ATOM 810 C C . GLY A 1 96 ? 10.836 8.496 -8.376 1.00 89.38 96 GLY A C 1
ATOM 811 O O . GLY A 1 96 ? 11.370 9.285 -9.148 1.00 89.38 96 GLY A O 1
ATOM 812 N N . LEU A 1 97 ? 10.821 8.673 -7.052 1.00 90.44 97 LEU A N 1
ATOM 813 C CA . LEU A 1 97 ? 11.442 9.796 -6.343 1.00 90.44 97 LEU A CA 1
ATOM 814 C C . LEU A 1 97 ? 12.694 9.390 -5.555 1.00 90.44 97 LEU A C 1
ATOM 816 O O . LEU A 1 97 ? 13.561 10.231 -5.332 1.00 90.44 97 LEU A O 1
ATOM 820 N N . ILE A 1 98 ? 12.781 8.129 -5.124 1.00 93.12 98 ILE A N 1
ATOM 821 C CA . ILE A 1 98 ? 13.875 7.612 -4.290 1.00 93.12 98 ILE A CA 1
ATOM 822 C C . ILE A 1 98 ? 14.576 6.417 -4.944 1.00 93.12 98 ILE A C 1
ATOM 824 O O . ILE A 1 98 ? 14.117 5.885 -5.962 1.00 93.12 98 ILE A O 1
ATOM 828 N N . HIS A 1 99 ? 15.700 5.996 -4.358 1.00 94.19 99 HIS A N 1
ATOM 829 C CA . HIS A 1 99 ? 16.409 4.796 -4.790 1.00 94.19 99 HIS A CA 1
ATOM 830 C C . HIS A 1 99 ? 15.542 3.548 -4.611 1.00 94.19 99 HIS A C 1
ATOM 832 O O . HIS A 1 99 ? 14.654 3.487 -3.760 1.00 94.19 99 HIS A O 1
ATOM 838 N N . LYS A 1 100 ? 15.789 2.535 -5.444 1.00 91.00 100 LYS A N 1
ATOM 839 C CA . LYS A 1 100 ? 14.960 1.329 -5.474 1.00 91.00 100 LYS A CA 1
ATOM 840 C C . LYS A 1 100 ? 14.984 0.604 -4.130 1.00 91.00 100 LYS A C 1
ATOM 842 O O . LYS A 1 100 ? 13.951 0.144 -3.669 1.00 91.00 100 LYS A O 1
ATOM 847 N N . GLU A 1 101 ? 16.148 0.548 -3.506 1.00 94.19 101 GLU A N 1
ATOM 848 C CA . GLU A 1 101 ? 16.369 -0.096 -2.219 1.00 94.19 101 GLU A CA 1
ATOM 849 C C . GLU A 1 101 ? 15.561 0.599 -1.111 1.00 94.19 101 GLU A C 1
ATOM 851 O O . GLU A 1 101 ? 14.918 -0.070 -0.305 1.00 94.19 101 GLU A O 1
ATOM 856 N N . ASP A 1 102 ? 15.506 1.935 -1.124 1.00 95.88 102 ASP A N 1
ATOM 857 C CA . ASP A 1 102 ? 14.700 2.711 -0.176 1.00 95.88 102 ASP A CA 1
ATOM 858 C C . ASP A 1 102 ? 13.197 2.499 -0.403 1.00 95.88 102 ASP A C 1
ATOM 860 O O . ASP A 1 102 ? 12.436 2.344 0.553 1.00 95.88 102 ASP A O 1
ATOM 864 N N . HIS A 1 103 ? 12.763 2.444 -1.666 1.00 95.19 103 HIS A N 1
ATOM 865 C CA . HIS A 1 103 ? 11.385 2.093 -2.017 1.00 95.19 103 HIS A CA 1
ATOM 866 C C . HIS A 1 103 ? 11.033 0.685 -1.524 1.00 95.19 103 HIS A C 1
ATOM 868 O O . HIS A 1 103 ? 9.961 0.476 -0.954 1.00 95.19 103 HIS A O 1
ATOM 874 N N . ASP A 1 104 ? 11.945 -0.271 -1.698 1.00 96.62 104 ASP A N 1
ATOM 875 C CA . ASP A 1 104 ? 11.740 -1.651 -1.280 1.00 96.62 104 ASP A CA 1
ATOM 876 C C . ASP A 1 104 ? 11.597 -1.746 0.252 1.00 96.62 104 ASP A C 1
ATOM 878 O O . ASP A 1 104 ? 10.671 -2.402 0.740 1.00 96.62 104 ASP A O 1
ATOM 882 N N . ILE A 1 105 ? 12.429 -1.014 1.004 1.00 97.62 105 ILE A N 1
ATOM 883 C CA . ILE A 1 105 ? 12.341 -0.881 2.469 1.00 97.62 105 ILE A CA 1
ATOM 884 C C . ILE A 1 105 ? 11.035 -0.200 2.898 1.00 97.62 105 ILE A C 1
ATOM 886 O O . ILE A 1 105 ? 10.392 -0.645 3.850 1.00 97.62 105 ILE A O 1
ATOM 890 N N . ASN A 1 106 ? 10.611 0.864 2.213 1.00 97.50 106 ASN A N 1
ATOM 891 C CA . ASN A 1 106 ? 9.340 1.526 2.512 1.00 97.50 106 ASN A CA 1
ATOM 892 C C . ASN A 1 106 ? 8.148 0.592 2.266 1.00 97.50 106 ASN A C 1
ATOM 894 O O . ASN A 1 106 ? 7.220 0.565 3.071 1.00 97.50 106 ASN A O 1
ATOM 898 N N . GLY A 1 107 ? 8.203 -0.240 1.223 1.00 97.62 107 GLY A N 1
ATOM 899 C CA . GLY A 1 107 ? 7.216 -1.295 1.004 1.00 97.62 107 GLY A CA 1
ATOM 900 C C . GLY A 1 107 ? 7.203 -2.336 2.127 1.00 97.62 107 GLY A C 1
ATOM 901 O O . GLY A 1 107 ? 6.133 -2.722 2.586 1.00 97.62 107 GLY A O 1
ATOM 902 N N . ALA A 1 108 ? 8.369 -2.727 2.647 1.00 98.12 108 ALA A N 1
ATOM 903 C CA . ALA A 1 108 ? 8.459 -3.654 3.776 1.00 98.12 108 ALA A CA 1
ATOM 904 C C . ALA A 1 108 ? 7.844 -3.056 5.052 1.00 98.12 108 ALA A C 1
ATOM 906 O O . ALA A 1 108 ? 7.087 -3.727 5.753 1.00 98.12 108 ALA A O 1
ATOM 907 N N . ARG A 1 109 ? 8.107 -1.771 5.322 1.00 98.25 109 ARG A N 1
ATOM 908 C CA . ARG A 1 109 ? 7.480 -1.029 6.429 1.00 98.25 109 ARG A CA 1
ATOM 909 C C . ARG A 1 109 ? 5.965 -0.949 6.272 1.00 98.25 109 ARG A C 1
ATOM 911 O O . ARG A 1 109 ? 5.253 -1.147 7.251 1.00 98.25 109 ARG A O 1
ATOM 918 N N . LEU A 1 110 ? 5.477 -0.709 5.056 1.00 98.38 110 LEU A N 1
ATOM 919 C CA . LEU A 1 110 ? 4.048 -0.717 4.760 1.00 98.38 110 LEU A CA 1
ATOM 920 C C . LEU A 1 110 ? 3.433 -2.101 5.009 1.00 98.38 110 LEU A C 1
ATOM 922 O O . LEU A 1 110 ? 2.421 -2.194 5.696 1.00 98.38 110 LEU A O 1
ATOM 926 N N . ALA A 1 111 ? 4.045 -3.171 4.492 1.00 98.38 111 ALA A N 1
ATOM 927 C CA . ALA A 1 111 ? 3.564 -4.541 4.678 1.00 98.38 111 ALA A CA 1
ATOM 928 C C . ALA A 1 111 ? 3.460 -4.912 6.164 1.00 98.38 111 ALA A C 1
ATOM 930 O O . ALA A 1 111 ? 2.450 -5.457 6.604 1.00 98.38 111 ALA A O 1
ATOM 931 N N . ASN A 1 112 ? 4.472 -4.534 6.946 1.00 98.12 112 ASN A N 1
ATOM 932 C CA . ASN A 1 112 ? 4.485 -4.695 8.394 1.00 98.12 112 ASN A CA 1
ATOM 933 C C . ASN A 1 112 ? 3.300 -3.981 9.058 1.00 98.12 112 ASN A C 1
ATOM 935 O O . ASN A 1 112 ? 2.585 -4.548 9.876 1.00 98.12 112 ASN A O 1
ATOM 939 N N . ASP A 1 113 ? 3.099 -2.714 8.703 1.00 98.25 113 ASP A N 1
ATOM 940 C CA . ASP A 1 113 ? 2.128 -1.844 9.353 1.00 98.25 113 ASP A CA 1
ATOM 941 C C . ASP A 1 113 ? 0.676 -2.203 9.003 1.00 98.25 113 ASP A C 1
ATOM 943 O O . ASP A 1 113 ? -0.218 -2.090 9.843 1.00 98.25 113 ASP A O 1
ATOM 947 N N . VAL A 1 114 ? 0.449 -2.698 7.784 1.00 98.31 114 VAL A N 1
ATOM 948 C CA . VAL A 1 114 ? -0.852 -3.208 7.327 1.00 98.31 114 VAL A CA 1
ATOM 949 C C . VAL A 1 114 ? -1.232 -4.515 8.032 1.00 98.31 114 VAL A C 1
ATOM 951 O O . VAL A 1 114 ? -2.424 -4.778 8.178 1.00 98.31 114 VAL A O 1
ATOM 954 N N . GLY A 1 115 ? -0.255 -5.288 8.528 1.00 97.50 115 GLY A N 1
ATOM 955 C CA . GLY A 1 115 ? -0.449 -6.566 9.229 1.00 97.50 115 GLY A CA 1
ATOM 956 C C . GLY A 1 115 ? -1.617 -6.564 10.212 1.00 97.50 115 GLY A C 1
ATOM 957 O O . GLY A 1 115 ? -2.511 -7.404 10.114 1.00 97.50 115 GLY A O 1
ATOM 958 N N . ASN A 1 116 ? -1.663 -5.565 11.097 1.00 97.81 116 ASN A N 1
ATOM 959 C CA . ASN A 1 116 ? -2.691 -5.434 12.127 1.00 97.81 116 ASN A CA 1
ATOM 960 C C . ASN A 1 116 ? -3.671 -4.256 11.917 1.00 97.81 116 ASN A C 1
ATOM 962 O O . ASN A 1 116 ? -4.459 -3.955 12.809 1.00 97.81 116 ASN A O 1
ATOM 966 N N . ALA A 1 117 ? -3.674 -3.595 10.755 1.00 98.38 117 ALA A N 1
ATOM 967 C CA . ALA A 1 117 ? -4.519 -2.421 10.514 1.00 98.38 117 ALA A CA 1
ATOM 968 C C . ALA A 1 117 ? -5.978 -2.776 10.170 1.00 98.38 117 ALA A C 1
ATOM 970 O O . ALA A 1 117 ? -6.241 -3.684 9.370 1.00 98.38 117 ALA A O 1
ATOM 971 N N . LYS A 1 118 ? -6.936 -2.008 10.717 1.00 98.38 118 LYS A N 1
ATOM 972 C CA . LYS A 1 118 ? -8.357 -2.114 10.348 1.00 98.38 118 LYS A CA 1
ATOM 973 C C . LYS A 1 118 ? -8.671 -1.424 9.031 1.00 98.38 118 LYS A C 1
ATOM 975 O O . LYS A 1 118 ? -9.447 -1.966 8.250 1.00 98.38 118 LYS A O 1
ATOM 980 N N . TYR A 1 119 ? -8.085 -0.254 8.785 1.00 98.38 119 TYR A N 1
ATOM 981 C CA . TYR A 1 119 ? -8.364 0.541 7.590 1.00 98.38 119 TYR A CA 1
ATOM 982 C C . TYR A 1 119 ? -7.087 0.807 6.799 1.00 98.38 119 TYR A C 1
ATOM 984 O O . TYR A 1 119 ? -6.096 1.280 7.355 1.00 98.38 119 TYR A O 1
ATOM 992 N N . VAL A 1 120 ? -7.130 0.557 5.491 1.00 98.12 120 VAL A N 1
ATOM 993 C CA . VAL A 1 120 ? -6.052 0.888 4.553 1.00 98.12 120 VAL A CA 1
ATOM 994 C C . VAL A 1 120 ? -6.611 1.783 3.457 1.00 98.12 120 VAL A C 1
ATOM 996 O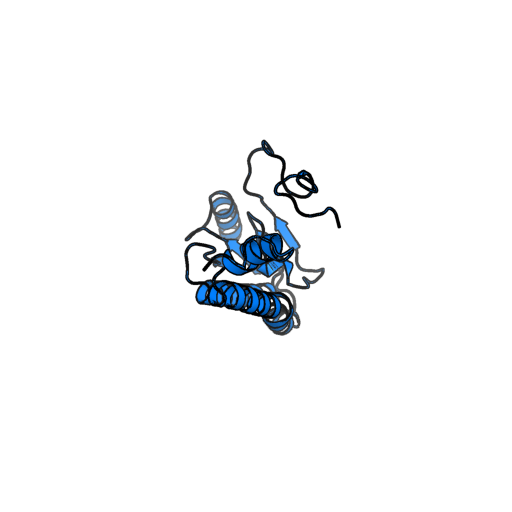 O . VAL A 1 120 ? -7.553 1.408 2.766 1.00 98.12 120 VAL A O 1
ATOM 999 N N . ILE A 1 121 ? -6.039 2.969 3.288 1.00 96.50 121 ILE A N 1
ATOM 1000 C CA . ILE A 1 121 ? -6.538 4.006 2.386 1.00 96.50 121 ILE A CA 1
ATOM 1001 C C . ILE A 1 121 ? -5.491 4.289 1.314 1.00 96.50 121 ILE A C 1
ATOM 1003 O O . ILE A 1 121 ? -4.326 4.555 1.612 1.00 96.50 121 ILE A O 1
ATOM 1007 N N . LEU A 1 122 ? -5.922 4.249 0.059 1.00 93.12 122 LEU A N 1
ATOM 1008 C CA . LEU A 1 122 ? -5.091 4.448 -1.121 1.00 93.12 122 LEU A CA 1
ATOM 1009 C C . LEU A 1 122 ? -5.768 5.448 -2.065 1.00 93.12 122 LEU A C 1
ATOM 1011 O O . LEU A 1 122 ? -6.992 5.475 -2.176 1.00 93.12 122 LEU A O 1
ATOM 1015 N N . SER A 1 123 ? -4.975 6.299 -2.712 1.00 87.62 123 SER A N 1
ATOM 1016 C CA . SER A 1 123 ? -5.430 7.239 -3.750 1.00 87.62 123 SER A CA 1
ATOM 1017 C C . SER A 1 123 ? -5.114 6.738 -5.160 1.00 87.62 123 SER A C 1
ATOM 1019 O O . SER A 1 123 ? -5.728 7.173 -6.129 1.00 87.62 123 SER A O 1
ATOM 1021 N N . GLU A 1 124 ? -4.170 5.809 -5.285 1.00 86.81 124 GLU A N 1
ATOM 1022 C CA . GLU A 1 124 ? -3.715 5.196 -6.529 1.00 86.81 124 GLU A CA 1
ATOM 1023 C C . GLU A 1 124 ? -3.405 3.708 -6.309 1.00 86.81 124 GLU A C 1
ATOM 1025 O O . GLU A 1 124 ? -3.510 3.196 -5.196 1.00 86.81 124 GLU A O 1
ATOM 1030 N N . ALA A 1 125 ? -3.055 2.977 -7.368 1.00 88.44 125 ALA A N 1
ATOM 1031 C CA . ALA A 1 125 ? -2.729 1.556 -7.255 1.00 88.44 125 ALA A CA 1
ATOM 1032 C C . ALA A 1 125 ? -1.412 1.333 -6.488 1.00 88.44 125 ALA A C 1
ATOM 1034 O O . ALA A 1 125 ? -0.373 1.874 -6.863 1.00 88.44 125 ALA A O 1
ATOM 1035 N N . CYS A 1 126 ? -1.427 0.478 -5.463 1.00 93.50 126 CYS A N 1
ATOM 1036 C CA . CYS A 1 126 ? -0.241 0.107 -4.690 1.00 93.50 126 CYS A CA 1
ATOM 1037 C C . CYS A 1 126 ? 0.128 -1.365 -4.929 1.00 93.50 126 CYS A C 1
ATOM 1039 O O . CYS A 1 126 ? -0.601 -2.275 -4.526 1.00 93.50 126 CYS A O 1
ATOM 1041 N N . ASN A 1 127 ? 1.281 -1.601 -5.563 1.00 94.00 127 ASN A N 1
ATOM 1042 C CA . ASN A 1 127 ? 1.753 -2.958 -5.857 1.00 94.00 127 ASN A CA 1
ATOM 1043 C C . ASN A 1 127 ? 2.084 -3.737 -4.578 1.00 94.00 127 ASN A C 1
ATOM 1045 O O . ASN A 1 127 ? 1.813 -4.929 -4.520 1.00 94.00 127 ASN A O 1
ATOM 1049 N N . VAL A 1 128 ? 2.639 -3.067 -3.558 1.00 96.31 128 VAL A N 1
ATOM 1050 C CA . VAL A 1 128 ? 2.975 -3.697 -2.269 1.00 96.31 128 VAL A CA 1
ATOM 1051 C C . VAL A 1 128 ? 1.714 -4.263 -1.637 1.00 96.31 128 VAL A C 1
ATOM 1053 O O . VAL A 1 128 ? 1.678 -5.440 -1.315 1.00 96.31 128 VAL A O 1
ATOM 1056 N N . LEU A 1 129 ? 0.655 -3.450 -1.549 1.00 96.88 129 LEU A N 1
ATOM 1057 C CA . LEU A 1 129 ? -0.625 -3.869 -0.983 1.00 96.88 129 LEU A CA 1
ATOM 1058 C C . LEU A 1 129 ? -1.257 -5.024 -1.773 1.00 96.88 129 LEU A C 1
ATOM 1060 O O . LEU A 1 129 ? -1.822 -5.930 -1.175 1.00 96.88 129 LEU A O 1
ATOM 1064 N N . SER A 1 130 ? -1.129 -5.010 -3.104 1.00 94.88 130 SER A N 1
ATOM 1065 C CA . SER A 1 130 ? -1.685 -6.051 -3.987 1.00 94.88 130 SER A CA 1
ATOM 1066 C C . SER A 1 130 ? -1.034 -7.425 -3.795 1.00 94.88 130 SER A C 1
ATOM 1068 O O . SER A 1 130 ? -1.610 -8.427 -4.201 1.00 94.88 130 SER A O 1
ATOM 1070 N N . ALA A 1 131 ? 0.161 -7.471 -3.203 1.00 96.56 131 ALA A N 1
ATOM 1071 C CA . ALA A 1 131 ? 0.865 -8.708 -2.897 1.00 96.56 131 ALA A CA 1
ATOM 1072 C C . ALA A 1 131 ? 0.505 -9.292 -1.523 1.00 96.56 131 ALA A C 1
ATOM 1074 O O . ALA A 1 131 ? 0.877 -10.424 -1.226 1.00 96.56 131 ALA A O 1
ATOM 1075 N N . LEU A 1 132 ? -0.191 -8.536 -0.669 1.00 97.31 132 LEU A N 1
ATOM 1076 C CA . LEU A 1 132 ? -0.493 -8.978 0.687 1.00 97.31 132 LEU A CA 1
ATOM 1077 C 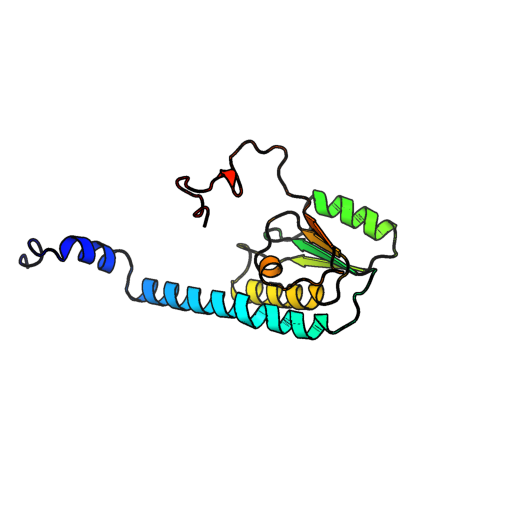C . LEU A 1 132 ? -1.792 -9.795 0.707 1.00 97.31 132 LEU A C 1
ATOM 1079 O O . LEU A 1 132 ? -2.798 -9.346 0.150 1.00 97.31 132 LEU A O 1
ATOM 1083 N N . PRO A 1 133 ? -1.821 -10.950 1.393 1.00 95.88 133 PRO A N 1
ATOM 1084 C CA . PRO A 1 133 ? -3.047 -11.706 1.619 1.00 95.88 133 PRO A CA 1
ATOM 1085 C C . PRO A 1 133 ? -3.879 -11.027 2.719 1.00 95.88 133 PRO A C 1
ATOM 1087 O O . PRO A 1 133 ? -3.882 -11.461 3.869 1.00 95.88 133 PRO A O 1
ATOM 1090 N N . LEU A 1 134 ? -4.535 -9.912 2.378 1.00 96.75 134 LEU A N 1
ATOM 1091 C CA . LEU A 1 134 ? -5.294 -9.105 3.335 1.00 96.75 134 LEU A CA 1
ATOM 1092 C C . LEU A 1 134 ? -6.399 -9.924 4.014 1.00 96.75 134 LEU A C 1
ATOM 1094 O O . LEU A 1 134 ? -7.157 -10.634 3.354 1.00 96.75 134 LEU A O 1
ATOM 1098 N N . ARG A 1 135 ? -6.500 -9.780 5.337 1.00 95.75 135 ARG A N 1
ATOM 1099 C CA . ARG A 1 135 ? -7.546 -10.407 6.154 1.00 95.75 135 ARG A CA 1
ATOM 1100 C C . ARG A 1 135 ? -8.922 -9.805 5.868 1.00 95.75 135 ARG A C 1
ATOM 1102 O O . ARG A 1 135 ? -9.025 -8.631 5.514 1.00 95.75 135 ARG A O 1
ATOM 1109 N N . GLU A 1 136 ? -9.978 -10.580 6.100 1.00 95.94 136 GLU A N 1
ATOM 1110 C CA . GLU A 1 136 ? -11.370 -10.153 5.883 1.00 95.94 136 GLU A CA 1
ATOM 1111 C C . GLU A 1 136 ? -11.766 -8.949 6.751 1.00 95.94 136 GLU A C 1
ATOM 1113 O O . GLU A 1 136 ? -12.600 -8.128 6.368 1.00 95.94 136 GLU A O 1
ATOM 1118 N N . GLU A 1 137 ? -11.142 -8.804 7.919 1.00 97.44 137 GLU A N 1
ATOM 1119 C CA . GLU A 1 137 ? -11.380 -7.685 8.815 1.00 97.44 137 GLU A CA 1
ATOM 1120 C C . GLU A 1 137 ? -10.768 -6.375 8.307 1.00 97.44 137 GLU A C 1
ATOM 1122 O O . GLU A 1 137 ? -11.218 -5.310 8.741 1.00 97.44 137 GLU A O 1
ATOM 1127 N N . THR A 1 138 ? -9.761 -6.423 7.431 1.00 98.12 138 THR A N 1
ATOM 1128 C CA . THR A 1 138 ? -9.088 -5.233 6.901 1.00 98.12 138 THR A CA 1
ATOM 1129 C C . THR A 1 138 ? -9.925 -4.605 5.786 1.00 98.12 138 THR A C 1
ATOM 1131 O O . THR A 1 138 ? -10.177 -5.203 4.744 1.00 98.12 138 THR A O 1
ATOM 1134 N N . ILE A 1 139 ? -10.324 -3.349 5.980 1.00 98.19 139 ILE A N 1
ATOM 1135 C CA . ILE A 1 139 ? -11.135 -2.587 5.031 1.00 98.19 139 ILE A CA 1
ATOM 1136 C C . ILE A 1 139 ? -10.222 -1.709 4.179 1.00 98.19 139 ILE A C 1
ATOM 1138 O O . ILE A 1 139 ? -9.542 -0.812 4.681 1.00 98.19 139 ILE A O 1
ATOM 1142 N N . VAL A 1 140 ? -10.247 -1.946 2.870 1.00 97.62 140 VAL A N 1
ATOM 1143 C CA . VAL A 1 140 ? -9.475 -1.188 1.884 1.00 97.62 140 VAL A CA 1
ATOM 1144 C C . VAL A 1 140 ? -10.355 -0.116 1.236 1.00 97.62 140 VAL A C 1
ATOM 1146 O O . VAL A 1 140 ? -11.366 -0.426 0.609 1.00 97.62 140 VAL A O 1
ATOM 1149 N N . LEU A 1 141 ? -9.959 1.151 1.362 1.00 95.56 141 LEU A N 1
ATOM 1150 C CA . LEU A 1 141 ? -10.664 2.318 0.827 1.00 95.56 141 LEU A CA 1
ATOM 1151 C C . LEU A 1 141 ? -9.845 2.959 -0.302 1.00 95.56 141 LEU A C 1
ATOM 1153 O O . LEU A 1 141 ? -8.831 3.611 -0.056 1.00 95.56 141 LEU A O 1
ATOM 1157 N N . GLN A 1 142 ? -10.293 2.794 -1.547 1.00 92.00 142 GLN A N 1
ATOM 1158 C CA . GLN A 1 142 ? -9.669 3.404 -2.725 1.00 92.00 142 GLN A CA 1
ATOM 1159 C C . GLN A 1 142 ? -10.379 4.715 -3.084 1.00 92.00 142 GLN A C 1
ATOM 1161 O O . GLN A 1 142 ? -11.514 4.696 -3.555 1.00 92.00 142 GLN A O 1
ATOM 1166 N N . LEU A 1 143 ? -9.699 5.846 -2.884 1.00 89.00 143 LEU A N 1
ATOM 1167 C CA . LEU A 1 143 ? -10.227 7.178 -3.203 1.00 89.00 143 LEU A CA 1
ATOM 1168 C C . LEU A 1 143 ? -10.122 7.516 -4.693 1.00 89.00 143 LEU A C 1
ATOM 1170 O O . LEU A 1 143 ? -10.868 8.367 -5.177 1.00 89.00 143 LEU A O 1
ATOM 1174 N N . TRP A 1 144 ? -9.209 6.853 -5.411 1.00 83.88 144 TRP A N 1
ATOM 1175 C CA . TRP A 1 144 ? -8.796 7.223 -6.761 1.00 83.88 144 TRP A CA 1
ATOM 1176 C C . TRP A 1 144 ? -8.227 8.656 -6.822 1.00 83.88 144 TRP A C 1
ATOM 1178 O O . TRP A 1 144 ? -8.181 9.397 -5.840 1.00 83.88 144 TRP A O 1
ATOM 1188 N N . HIS A 1 145 ? -7.747 9.058 -7.995 1.00 76.38 145 HIS A N 1
ATOM 1189 C CA . HIS A 1 145 ? -7.129 10.375 -8.197 1.00 76.38 145 HIS A CA 1
ATOM 1190 C C . HIS A 1 145 ? -7.610 11.068 -9.482 1.00 76.38 145 HIS A C 1
ATOM 1192 O O . HIS A 1 145 ? -6.999 12.029 -9.949 1.00 76.38 145 HIS A O 1
ATOM 1198 N N . GLY A 1 146 ? -8.684 10.566 -10.098 1.00 67.56 146 GLY A N 1
ATOM 1199 C CA . GLY A 1 146 ? -9.194 11.055 -11.378 1.00 67.56 146 GLY A CA 1
ATOM 1200 C C . GLY A 1 146 ? -10.595 11.645 -11.275 1.00 67.56 146 GLY A C 1
ATOM 1201 O O . GLY A 1 146 ? -11.543 10.933 -10.956 1.00 67.56 146 GLY A O 1
ATOM 1202 N N . CYS A 1 147 ? -10.739 12.921 -11.634 1.00 64.19 147 CYS A N 1
ATOM 1203 C CA . CYS A 1 147 ? -12.031 13.501 -11.987 1.00 64.19 147 CYS A CA 1
ATOM 1204 C C . CYS A 1 147 ? -12.402 13.011 -13.396 1.00 64.19 147 CYS A C 1
ATOM 1206 O O . CYS A 1 147 ? -11.862 13.507 -14.380 1.00 64.19 147 CYS A O 1
ATOM 1208 N N . GLY A 1 148 ? -13.267 11.999 -13.490 1.00 61.59 148 GLY A N 1
ATOM 1209 C CA . GLY A 1 148 ? -13.798 11.505 -14.762 1.00 61.59 148 GLY A CA 1
ATOM 1210 C C . GLY A 1 148 ? -12.824 10.642 -15.576 1.00 61.59 148 GLY A C 1
ATOM 1211 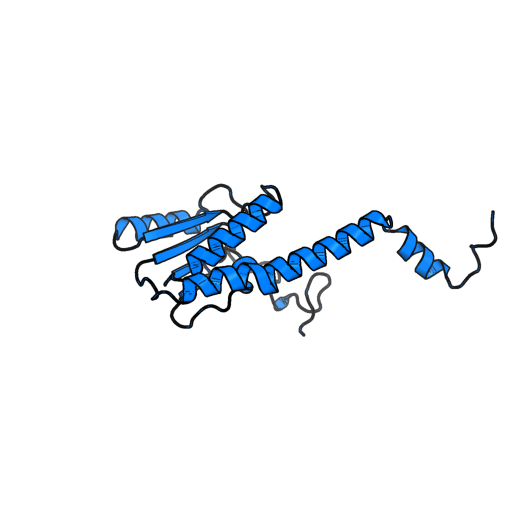O O . GLY A 1 148 ? -11.687 11.002 -15.878 1.00 61.59 148 GLY A O 1
ATOM 1212 N N . ALA A 1 149 ? -13.293 9.468 -15.981 1.00 70.00 149 ALA A N 1
ATOM 1213 C CA . ALA A 1 149 ? -12.587 8.549 -16.862 1.00 70.00 149 ALA A CA 1
ATOM 1214 C C . ALA A 1 149 ? -12.535 9.046 -18.318 1.00 70.00 149 ALA A C 1
ATOM 1216 O O . ALA A 1 149 ? -13.174 8.470 -19.191 1.00 70.00 149 ALA A O 1
ATOM 1217 N N . PHE A 1 150 ? -11.787 10.113 -18.610 1.00 81.06 150 PHE A N 1
ATOM 1218 C CA . PHE A 1 150 ? -11.684 10.627 -19.987 1.00 81.06 150 PHE A CA 1
ATOM 1219 C C . PHE A 1 150 ? -10.889 9.699 -20.919 1.00 81.06 150 PHE A C 1
ATOM 1221 O O . PHE A 1 150 ? -11.103 9.690 -22.129 1.00 81.06 150 PHE A O 1
ATOM 1228 N N . LYS A 1 151 ? -9.969 8.904 -20.362 1.00 82.56 151 LYS A N 1
ATOM 1229 C CA . LYS A 1 151 ? -9.211 7.869 -21.079 1.00 82.56 151 LYS A CA 1
ATOM 1230 C C . LYS A 1 151 ? -9.667 6.489 -20.612 1.00 82.56 151 LYS A C 1
ATOM 1232 O O . LYS A 1 151 ? -10.015 6.318 -19.447 1.00 82.56 151 LYS A O 1
ATOM 1237 N N . LYS A 1 152 ? -9.596 5.491 -21.500 1.00 84.62 152 LYS A N 1
ATOM 1238 C CA . LYS A 1 152 ? -9.753 4.081 -21.109 1.00 84.62 152 LYS A CA 1
ATOM 1239 C C . LYS A 1 152 ? -8.668 3.724 -20.086 1.00 84.62 152 LYS A C 1
ATOM 1241 O O . LYS A 1 152 ? -7.496 4.007 -20.321 1.00 84.62 152 LYS A O 1
ATOM 1246 N N . PHE A 1 153 ? -9.058 3.092 -18.984 1.00 83.88 153 PHE A N 1
ATOM 1247 C CA . PHE A 1 153 ? -8.153 2.578 -17.952 1.00 83.88 153 PHE A CA 1
ATOM 1248 C C . PHE A 1 153 ? -8.652 1.240 -17.398 1.00 83.88 153 PHE A C 1
ATOM 1250 O O . PHE A 1 153 ? -9.785 0.822 -17.671 1.00 83.88 153 PHE A O 1
ATOM 1257 N N . GLY A 1 154 ? -7.809 0.578 -16.603 1.00 82.25 154 GLY A N 1
ATOM 1258 C CA . GLY A 1 154 ? -8.119 -0.718 -16.000 1.00 82.25 154 GLY A CA 1
ATOM 1259 C C . GLY A 1 154 ? -8.433 -1.768 -17.064 1.00 82.25 154 GLY A C 1
ATOM 1260 O O . GLY A 1 154 ? -7.839 -1.775 -18.136 1.00 82.25 154 GLY A O 1
ATOM 1261 N N . ARG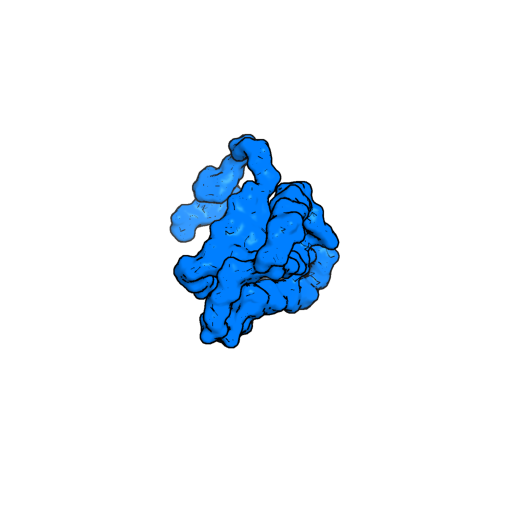 A 1 155 ? -9.431 -2.620 -16.817 1.00 85.69 155 ARG A N 1
ATOM 1262 C CA . ARG A 1 155 ? -9.832 -3.676 -17.767 1.00 85.69 155 ARG A CA 1
ATOM 1263 C C . ARG A 1 155 ? -10.318 -3.140 -19.122 1.00 85.69 155 ARG A C 1
ATOM 1265 O O . ARG A 1 155 ? -10.288 -3.856 -20.117 1.00 85.69 155 ARG A O 1
ATOM 1272 N N . SER A 1 156 ? -10.717 -1.871 -19.191 1.00 85.44 156 SER A N 1
ATOM 1273 C CA . SER A 1 156 ? -11.136 -1.200 -20.431 1.00 85.44 156 SER A CA 1
ATOM 1274 C C . SER A 1 156 ? -9.997 -1.029 -21.440 1.00 85.44 156 SER A C 1
ATOM 1276 O O . SER A 1 156 ? -10.264 -0.731 -22.605 1.00 85.44 156 SER A O 1
ATOM 1278 N N . THR A 1 157 ? -8.739 -1.163 -21.001 1.00 86.06 157 THR A N 1
ATOM 1279 C CA . THR A 1 157 ? -7.575 -1.155 -21.892 1.00 86.06 157 THR A CA 1
ATOM 1280 C C . THR A 1 157 ? -7.148 -2.542 -22.333 1.00 86.06 157 THR A C 1
ATOM 1282 O O . THR A 1 157 ? -6.273 -2.620 -23.186 1.00 86.06 157 THR A O 1
ATOM 1285 N N . ALA A 1 158 ? -7.742 -3.613 -21.800 1.00 87.00 158 ALA A N 1
ATOM 1286 C CA . ALA A 1 158 ? -7.320 -4.965 -22.128 1.00 87.00 158 ALA A CA 1
ATOM 1287 C C . ALA A 1 158 ? -7.400 -5.222 -23.641 1.00 87.00 158 ALA A C 1
ATOM 1289 O O . ALA A 1 158 ? -8.320 -4.741 -24.311 1.00 87.00 158 ALA A O 1
ATOM 1290 N N . ASP A 1 159 ? -6.403 -5.934 -24.161 1.00 85.62 159 ASP A N 1
ATOM 1291 C CA . ASP A 1 159 ? -6.199 -6.209 -25.591 1.00 85.62 159 ASP A CA 1
ATOM 1292 C C . ASP A 1 159 ? -5.946 -4.959 -26.472 1.00 85.62 159 ASP A C 1
ATOM 1294 O O . ASP A 1 159 ? -5.871 -5.058 -27.698 1.00 85.62 159 ASP A O 1
ATOM 1298 N N . LEU A 1 160 ? -5.795 -3.764 -25.881 1.00 85.25 160 LEU A N 1
ATOM 1299 C CA . LEU A 1 160 ? -5.313 -2.570 -26.587 1.00 85.25 160 LEU A CA 1
ATOM 1300 C C . LEU A 1 160 ? -3.779 -2.506 -26.562 1.00 85.25 160 LEU A C 1
ATOM 1302 O O . LEU A 1 160 ? -3.130 -3.161 -25.756 1.00 85.25 160 LEU A O 1
ATOM 1306 N N . LEU A 1 161 ? -3.196 -1.632 -27.393 1.00 75.31 161 LEU A N 1
ATOM 1307 C CA . LEU A 1 161 ? -1.743 -1.495 -27.608 1.00 75.31 161 LEU A CA 1
ATOM 1308 C C . LEU A 1 161 ? -0.891 -1.410 -26.322 1.00 75.31 161 LEU A C 1
ATOM 1310 O O . LEU A 1 161 ? 0.265 -1.818 -26.326 1.00 75.31 161 LEU A O 1
ATOM 1314 N N . PHE A 1 162 ? -1.454 -0.867 -25.240 1.00 73.25 162 PHE A N 1
ATOM 1315 C CA . PHE A 1 162 ? -0.784 -0.691 -23.945 1.00 73.25 162 PHE A CA 1
ATOM 1316 C C . PHE A 1 162 ? -1.488 -1.415 -22.787 1.00 73.25 162 PHE A C 1
ATOM 1318 O O . PHE A 1 162 ? -1.165 -1.165 -21.627 1.00 73.25 162 PHE A O 1
ATOM 1325 N N . GLY A 1 163 ? -2.495 -2.242 -23.074 1.00 73.50 163 GLY A N 1
ATOM 1326 C CA . GLY A 1 163 ? -3.226 -2.985 -22.056 1.00 73.50 163 GLY A CA 1
ATOM 1327 C C . GLY A 1 163 ? -2.664 -4.382 -21.821 1.00 73.50 163 GLY A C 1
ATOM 1328 O O . GLY A 1 163 ? -2.049 -4.953 -22.721 1.00 73.50 163 GLY A O 1
ATOM 1329 N N . PRO A 1 164 ? -2.886 -4.947 -20.626 1.00 74.56 164 PRO A N 1
ATOM 1330 C CA . PRO A 1 164 ? -2.619 -6.357 -20.381 1.00 74.56 164 PRO A CA 1
ATOM 1331 C C . PRO A 1 164 ? -3.578 -7.247 -21.189 1.00 74.56 164 PRO A C 1
ATOM 1333 O O . PRO A 1 164 ? -4.595 -6.778 -21.716 1.00 74.56 164 PRO A O 1
ATOM 1336 N N . SER A 1 165 ? -3.262 -8.541 -21.260 1.00 78.44 165 SER A N 1
ATOM 1337 C CA . SER A 1 165 ? -4.227 -9.561 -21.671 1.00 78.44 165 SER A CA 1
ATOM 1338 C C . SER A 1 165 ? -5.428 -9.559 -20.724 1.00 78.44 165 SER A C 1
ATOM 1340 O O . SER A 1 165 ? -5.339 -9.151 -19.563 1.00 78.44 165 SER A O 1
ATOM 1342 N N . ARG A 1 166 ? -6.584 -10.001 -21.227 1.00 77.81 166 ARG A N 1
ATOM 1343 C CA . ARG A 1 166 ? -7.766 -10.244 -20.381 1.00 77.81 166 ARG A CA 1
ATOM 1344 C C . ARG A 1 166 ? -7.623 -11.451 -19.451 1.00 77.81 166 ARG A C 1
ATOM 1346 O O . ARG A 1 166 ? -8.463 -11.596 -18.563 1.00 77.81 166 ARG A O 1
ATOM 1353 N N . GLU A 1 167 ? -6.604 -12.266 -19.693 1.00 70.62 167 GLU A N 1
ATOM 1354 C CA . GLU A 1 167 ? -6.243 -13.510 -19.010 1.00 70.62 167 GLU A CA 1
ATOM 1355 C C . GLU A 1 167 ? -4.947 -13.333 -18.222 1.00 70.62 167 GLU A C 1
ATOM 1357 O O . GLU A 1 167 ? -4.030 -12.660 -18.763 1.00 70.62 167 GLU A O 1
#

Nearest PDB structures (foldseek):
  8va1-assembly1_D  TM=7.315E-01  e=3.169E-06  Staphylococcus aureus
  8va1-assembly1_A  TM=7.549E-01  e=3.152E-05  Staphylococcus aureus
  4kq9-assembly1_A  TM=4.699E-01  e=7.353E-01  Conexibacter woesei DSM 14684
  8tao-assembly1_A  TM=4.804E-01  e=3.471E+00  Homo sapiens
  5ix8-assembly1_A  TM=4.147E-01  e=2.882E+00  Bordetella parapertussis 12822

Sequence (167 aa):
MNVLRKTPLRETWWKVKKYPPFAQVRHFLGGIHQRKLFEEWYPDIYARHSSEPVDPYKVVMIENAVSGLSSPFRLLYHDLKKDGRFTIHVHHLGKGLIHKEDHDINGARLANDVGNAKYVILSEACNVLSALPLREETIVLQLWHGCGAFKKFGRSTADLLFGPSRE

Solvent-accessible surface area (backbone atoms only — not comparable to full-atom values): 9630 Å² total; per-residue (Å²): 145,75,78,75,81,79,47,89,56,51,72,55,47,54,61,60,65,74,43,58,71,68,56,52,51,52,49,52,54,50,51,54,51,52,46,46,42,45,74,43,51,32,32,54,44,16,55,70,31,45,75,45,75,65,37,87,42,30,34,41,36,50,32,51,69,38,101,58,82,49,76,74,52,48,55,54,51,50,54,46,57,68,70,60,74,51,51,76,45,78,44,60,33,30,56,92,75,54,57,68,68,59,28,53,51,36,38,42,53,47,28,35,58,52,25,26,27,22,33,39,37,30,40,64,93,55,72,64,64,72,41,43,88,76,56,92,78,42,45,77,45,76,72,53,83,70,90,67,83,87,59,80,54,74,79,71,24,40,76,40,102,88,34,55,66,90,116

pLDDT: mean 86.63, std 14.03, range [42.88, 98.44]

Foldseek 3Di:
DPPPPPDPCPVVVCVCVVADPVRVVVVVVVVVVVCCLLQPQLQVLLVVLLVDAADQQEEEEEAEADPDADPVRVVVVVVSVVVVSHDYHYQYLNVVNDDPVSSSVSLSVSSNSQSRYQEYEYQDDDSSVVSYPHDPSRHYHHNHDDDDCPDQDDCSCAPPPPHDHPD

Mean predicted aligned error: 8.67 Å